Protein AF-A0A353M2U9-F1 (afdb_monomer_lite)

Foldseek 3Di:
DVVVVVVVVVVLVVPVVSVVVVVVVVVVVVVVVVCCVVQPPVNVCCVVVVPDCPCVQPDPPDDDLCVQVVDPFHADDRDDDDCVVPVVQWDWADPDPQDIDIHGHDDDDDPGDDDHPDDDDDDDDDDDPDFDKDWDWDQDPVGDIDTPDIDTDD

Sequence (154 aa):
MKATLNNALSQMRKYPSAVVGSVIILFLIFMAIYAMIAIPYGEAIRLWRGADNVWVQTPRNARPAWLNYFRKQKQPVTMTLTTADDPNLKSVVDLGGGVATSDFVFEFDYQYDGFPSELGVFLKATFASARPNVAMKWITPDGREIQLGELSVR

Secondary structure (DSSP, 8-state):
-HHHHHHHHHHHTT-HHHHHHHHHHHHHHHHHHHHHHHS-HHHHHHHHTT-SSTTTTS-TTPPPGGGGGT-SSPPPPP----TTT-GGGEEEEEEETTEEEEEE--------SS--S----------SSSPPEEEEEEE-TTS-EEEEEEEE--

Radius of gyration: 26.14 Å; chains: 1; bounding box: 48×29×83 Å

pLDDT: mean 87.14, std 8.89, range [55.12, 98.19]

Structure (mmCIF, N/CA/C/O backbone):
data_AF-A0A353M2U9-F1
#
_entry.id   AF-A0A353M2U9-F1
#
loop_
_atom_site.group_PDB
_atom_site.id
_atom_site.type_symbol
_atom_site.label_atom_id
_atom_site.label_alt_id
_atom_site.label_comp_id
_atom_site.label_asym_id
_atom_site.label_entity_id
_atom_site.label_seq_id
_atom_site.pdbx_PDB_ins_code
_atom_site.Cartn_x
_atom_site.Cartn_y
_atom_site.Cartn_z
_atom_site.occupancy
_atom_site.B_iso_or_equiv
_atom_site.auth_seq_id
_atom_site.auth_comp_id
_atom_site.auth_asym_id
_atom_site.auth_atom_id
_atom_site.pdbx_PDB_model_num
ATOM 1 N N . MET A 1 1 ? -8.710 9.352 53.587 1.00 55.69 1 MET A N 1
ATOM 2 C CA . MET A 1 1 ? -8.457 9.488 52.132 1.00 55.69 1 MET A CA 1
ATOM 3 C C . MET A 1 1 ? -8.947 8.290 51.304 1.00 55.69 1 MET A C 1
ATOM 5 O O . MET A 1 1 ? -9.654 8.509 50.334 1.00 55.69 1 MET A O 1
ATOM 9 N N . LYS A 1 2 ? -8.660 7.027 51.673 1.00 55.16 2 LYS A N 1
ATOM 10 C CA . LYS A 1 2 ? -9.195 5.844 50.949 1.00 55.16 2 LYS A CA 1
ATOM 11 C C . LYS A 1 2 ? -10.730 5.722 50.989 1.00 55.16 2 LYS A C 1
ATOM 13 O O . LYS A 1 2 ? -11.347 5.431 49.972 1.00 55.16 2 LYS A O 1
ATOM 18 N N . ALA A 1 3 ? -11.349 5.992 52.142 1.00 62.75 3 ALA A N 1
ATOM 19 C CA . ALA A 1 3 ? -12.805 5.898 52.309 1.00 62.75 3 ALA A CA 1
ATOM 20 C C . ALA A 1 3 ? -13.583 6.910 51.444 1.00 62.75 3 ALA A C 1
ATOM 22 O O . ALA A 1 3 ? -14.638 6.589 50.906 1.00 62.75 3 ALA A O 1
ATOM 23 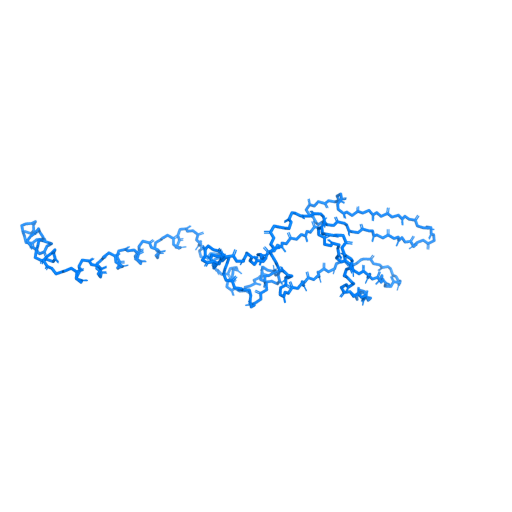N N . THR A 1 4 ? -13.039 8.114 51.250 1.00 70.62 4 THR A N 1
ATOM 24 C CA . THR A 1 4 ? -13.642 9.150 50.401 1.00 70.62 4 THR A CA 1
ATOM 25 C C . THR A 1 4 ? -13.543 8.811 48.914 1.00 70.62 4 THR A C 1
ATOM 27 O O . THR A 1 4 ? -14.508 9.029 48.186 1.00 70.62 4 THR A O 1
ATOM 30 N N . LEU A 1 5 ? -12.435 8.205 48.470 1.00 68.94 5 LEU A N 1
ATOM 31 C CA . LEU A 1 5 ? -12.257 7.773 47.078 1.00 68.94 5 LEU A CA 1
ATOM 32 C C . LEU A 1 5 ? -13.210 6.624 46.703 1.00 68.94 5 LEU A C 1
ATOM 34 O O . LEU A 1 5 ? -13.860 6.671 45.662 1.00 68.94 5 LEU A O 1
ATOM 38 N N . ASN A 1 6 ? -13.354 5.629 47.586 1.00 72.06 6 ASN A N 1
ATOM 39 C CA . ASN A 1 6 ? -14.271 4.503 47.374 1.00 72.06 6 ASN A CA 1
ATOM 40 C C . ASN A 1 6 ? -15.740 4.950 47.338 1.00 72.06 6 ASN A C 1
ATOM 42 O O . ASN A 1 6 ? -16.518 4.460 46.518 1.00 72.06 6 ASN A O 1
ATOM 46 N N . ASN A 1 7 ? -16.117 5.915 48.181 1.00 73.12 7 ASN A N 1
ATOM 47 C CA . ASN A 1 7 ? -17.467 6.475 48.179 1.00 73.12 7 ASN A CA 1
ATOM 48 C C . ASN A 1 7 ? -17.746 7.305 46.918 1.00 73.12 7 ASN A C 1
ATOM 50 O O . ASN A 1 7 ? -18.829 7.181 46.350 1.00 73.12 7 ASN A O 1
ATOM 54 N N . ALA A 1 8 ? -16.777 8.087 46.432 1.00 71.38 8 ALA A N 1
ATOM 55 C CA . ALA A 1 8 ? -16.907 8.822 45.173 1.00 71.38 8 ALA A CA 1
ATOM 56 C C . ALA A 1 8 ? -17.093 7.872 43.974 1.00 71.38 8 ALA A C 1
ATOM 58 O O . ALA A 1 8 ? -18.014 8.055 43.178 1.00 71.38 8 ALA A O 1
ATOM 59 N N . LEU A 1 9 ? -16.297 6.800 43.898 1.00 73.31 9 LEU A N 1
ATOM 60 C CA . LEU A 1 9 ? -16.391 5.796 42.831 1.00 73.31 9 LEU A CA 1
ATOM 61 C C . LEU A 1 9 ? -17.733 5.035 42.857 1.00 73.31 9 LEU A C 1
ATOM 63 O O . LEU A 1 9 ? -18.321 4.750 41.814 1.00 73.31 9 LEU A O 1
ATOM 67 N N . SER A 1 10 ? -18.244 4.746 44.058 1.00 75.12 10 SER A N 1
ATOM 68 C CA . SER A 1 10 ? -19.563 4.135 44.272 1.00 75.12 10 SER A CA 1
ATOM 69 C C . SER A 1 10 ? -20.715 5.047 43.826 1.00 75.12 10 SER A C 1
ATOM 71 O O . SER A 1 10 ? -21.655 4.586 43.180 1.00 75.12 10 SER A O 1
ATOM 73 N N . GLN A 1 11 ? -20.634 6.354 44.100 1.00 76.62 11 GLN A N 1
ATOM 74 C CA . GLN A 1 11 ? -21.645 7.321 43.651 1.00 76.62 11 GLN A CA 1
ATOM 75 C C . GLN A 1 11 ? -21.592 7.543 42.132 1.00 76.62 11 GLN A C 1
ATOM 77 O O . GLN A 1 11 ? -22.643 7.633 41.502 1.00 76.62 11 GLN A O 1
ATOM 82 N N . MET A 1 12 ? -20.401 7.546 41.517 1.00 71.00 12 MET A N 1
ATOM 83 C CA . MET A 1 12 ? -20.256 7.657 40.056 1.00 71.00 12 MET A CA 1
ATOM 84 C C . MET A 1 12 ? -20.876 6.469 39.310 1.00 71.00 12 MET A C 1
ATOM 86 O O . MET A 1 12 ? -21.466 6.664 38.252 1.00 71.00 12 MET A O 1
ATOM 90 N N . ARG A 1 13 ? -20.833 5.255 39.880 1.00 76.12 13 ARG A N 1
ATOM 91 C CA . ARG A 1 13 ? -21.499 4.068 39.307 1.00 76.12 13 ARG A CA 1
ATOM 92 C C . ARG A 1 13 ? -23.021 4.192 39.196 1.00 76.12 13 ARG A C 1
ATOM 94 O O . ARG A 1 13 ? -23.612 3.483 38.389 1.00 76.12 13 ARG A O 1
ATOM 101 N N . LYS A 1 14 ? -23.652 5.081 39.970 1.00 83.00 14 LYS A N 1
ATOM 102 C CA . LYS A 1 14 ? -25.100 5.341 39.886 1.00 83.00 14 LYS A CA 1
ATOM 103 C C . LYS A 1 14 ? -25.480 6.176 38.660 1.00 83.00 14 LYS A C 1
ATOM 105 O O . LYS A 1 14 ? -26.648 6.192 38.286 1.00 83.00 14 LYS A O 1
ATOM 110 N N . TYR A 1 15 ? -24.506 6.835 38.028 1.00 86.88 15 TYR A N 1
ATOM 111 C CA . TYR A 1 15 ? -24.698 7.645 36.830 1.00 86.88 15 TYR A CA 1
ATOM 112 C C . TYR A 1 15 ? -24.047 6.950 35.626 1.00 86.88 15 TYR A C 1
ATOM 114 O O . TYR A 1 15 ? -22.839 7.084 35.414 1.00 86.88 15 TYR A O 1
ATOM 122 N N . PRO A 1 16 ? -24.816 6.210 34.806 1.00 84.38 16 PRO A N 1
ATOM 123 C CA . PRO A 1 16 ? -24.260 5.423 33.703 1.00 84.38 16 PRO A CA 1
ATOM 124 C C . PRO A 1 16 ? -23.495 6.282 32.683 1.00 84.38 16 PRO A C 1
ATOM 126 O O . PRO A 1 16 ? -22.474 5.846 32.158 1.00 84.38 16 PRO A O 1
ATOM 129 N N . SER A 1 17 ? -23.910 7.533 32.466 1.00 88.94 17 SER A N 1
ATOM 130 C CA . SER A 1 17 ? -23.192 8.494 31.619 1.00 88.94 17 SER A CA 1
ATOM 131 C C . SER A 1 17 ? -21.797 8.846 32.152 1.00 88.94 17 SER A C 1
ATOM 133 O O . SER A 1 17 ? -20.849 8.923 31.373 1.00 88.94 17 SER A O 1
ATOM 135 N N . ALA A 1 18 ? -21.639 9.002 33.472 1.00 88.62 18 ALA A N 1
ATOM 136 C CA . ALA A 1 18 ? -20.351 9.292 34.103 1.00 88.62 18 ALA A CA 1
ATOM 137 C C . ALA A 1 18 ? -19.382 8.106 33.989 1.00 88.62 18 ALA A C 1
ATOM 139 O O . ALA A 1 18 ? -18.181 8.300 33.790 1.00 88.62 18 ALA A O 1
ATOM 140 N N . VAL A 1 19 ? -19.905 6.879 34.066 1.00 89.38 19 VAL A N 1
ATOM 141 C CA . VAL A 1 19 ? -19.122 5.652 33.861 1.00 89.38 19 VAL A CA 1
ATOM 142 C C . VAL A 1 19 ? -18.650 5.550 32.413 1.00 89.38 19 VAL A C 1
ATOM 144 O O . VAL A 1 19 ? -17.454 5.386 32.181 1.00 89.38 19 VAL A O 1
ATOM 147 N N . VAL A 1 20 ? -19.555 5.705 31.441 1.00 93.38 20 VAL A N 1
ATOM 148 C CA . VAL A 1 20 ? -19.202 5.657 30.011 1.00 93.38 20 VAL A CA 1
ATOM 149 C C . VAL A 1 20 ? -18.188 6.746 29.660 1.00 93.38 20 VAL A C 1
ATOM 151 O O . VAL A 1 20 ? -17.174 6.453 29.029 1.00 93.38 20 VAL A O 1
ATOM 154 N N . GLY A 1 21 ? -18.403 7.979 30.130 1.00 93.75 21 GLY A N 1
ATOM 155 C CA . GLY A 1 21 ? -17.457 9.078 29.932 1.00 93.75 21 GLY A CA 1
ATOM 156 C C . GLY A 1 21 ? -16.073 8.761 30.502 1.00 93.75 21 GLY A C 1
ATOM 157 O O . GLY A 1 21 ? -15.065 8.959 29.828 1.00 93.75 21 GLY A O 1
ATOM 158 N N . SER A 1 22 ? -16.020 8.188 31.707 1.00 91.44 22 SER A N 1
ATOM 159 C CA . SER A 1 22 ? -14.760 7.795 32.354 1.00 91.44 22 SER A CA 1
ATOM 160 C C . SER A 1 22 ? -14.031 6.691 31.580 1.00 91.44 22 SER A C 1
ATOM 162 O O . SER A 1 22 ? -12.812 6.750 31.441 1.00 91.44 22 SER A O 1
ATOM 164 N N . VAL A 1 23 ? -14.757 5.711 31.030 1.00 95.06 23 VAL A N 1
ATOM 165 C CA . VAL A 1 23 ? -14.182 4.657 30.172 1.00 95.06 23 VAL A CA 1
ATOM 166 C C . VAL A 1 23 ? -13.597 5.249 28.890 1.00 95.06 23 VAL A C 1
ATOM 168 O O . VAL A 1 23 ? -12.476 4.903 28.526 1.00 95.06 23 VAL A O 1
ATOM 171 N N . ILE A 1 24 ? -14.309 6.173 28.237 1.00 96.88 24 ILE A N 1
ATOM 172 C CA . ILE A 1 24 ? -13.811 6.859 27.035 1.00 96.88 24 ILE A CA 1
ATOM 173 C C . ILE A 1 24 ? -12.539 7.650 27.360 1.00 96.88 24 ILE A C 1
ATOM 175 O O . ILE A 1 24 ? -11.558 7.551 26.629 1.00 96.88 24 ILE A O 1
ATOM 179 N N . ILE A 1 25 ? -12.516 8.390 28.472 1.00 96.56 25 ILE A N 1
ATOM 180 C CA . ILE A 1 25 ? -11.331 9.149 28.896 1.00 96.56 25 ILE A CA 1
ATOM 181 C C . ILE A 1 25 ? -10.145 8.212 29.143 1.00 96.56 25 ILE A C 1
ATOM 183 O O . ILE A 1 25 ? -9.058 8.460 28.628 1.00 96.56 25 ILE A O 1
ATOM 187 N N . LEU A 1 26 ? -10.345 7.119 29.886 1.00 97.19 26 LEU A N 1
ATOM 188 C CA . LEU A 1 26 ? -9.289 6.134 30.136 1.00 97.19 26 LEU A CA 1
ATOM 189 C C . LEU A 1 26 ? -8.776 5.505 28.836 1.00 97.19 26 LEU A C 1
ATOM 191 O O . LEU A 1 26 ? -7.569 5.339 28.675 1.00 97.19 26 LEU A O 1
ATOM 195 N N . PHE A 1 27 ? -9.672 5.210 27.894 1.00 98.06 27 PHE A N 1
ATOM 196 C CA . PHE A 1 27 ? -9.303 4.714 26.572 1.00 98.06 27 PHE A CA 1
ATOM 197 C C . PHE A 1 27 ? -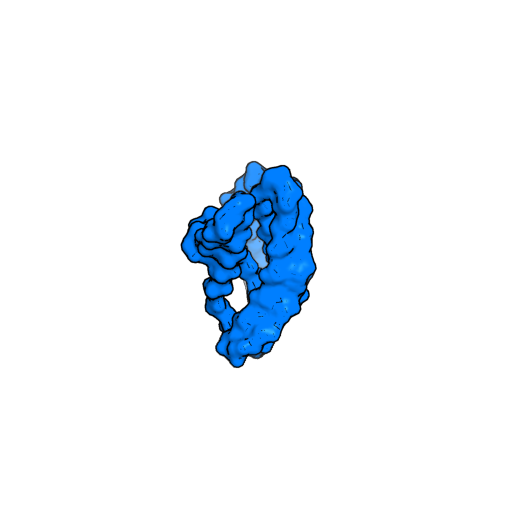8.461 5.730 25.789 1.00 98.06 27 PHE A C 1
ATOM 199 O O . PHE A 1 27 ? -7.442 5.360 25.211 1.00 98.06 27 PHE A O 1
ATOM 206 N N . LEU A 1 28 ? -8.833 7.013 25.807 1.00 98.12 28 LEU A N 1
ATOM 207 C CA . LEU A 1 28 ? -8.063 8.073 25.149 1.00 98.12 28 LEU A CA 1
ATOM 208 C C . LEU A 1 28 ? -6.682 8.263 25.789 1.00 98.12 28 LEU A C 1
ATOM 210 O O . LEU A 1 28 ? -5.699 8.416 25.067 1.00 98.12 28 LEU A O 1
ATOM 214 N N . ILE A 1 29 ? -6.586 8.198 27.122 1.00 98.06 29 ILE A N 1
ATOM 215 C CA . ILE A 1 29 ? -5.299 8.246 27.834 1.00 98.06 29 ILE A CA 1
ATOM 216 C C . ILE A 1 29 ? -4.427 7.058 27.420 1.00 98.06 29 ILE A C 1
ATOM 218 O O . ILE A 1 29 ? -3.257 7.240 27.084 1.00 98.06 29 ILE A O 1
ATOM 222 N N . PHE A 1 30 ? -4.994 5.851 27.405 1.00 98.19 30 PHE A N 1
ATOM 223 C CA . PHE A 1 30 ? -4.282 4.655 26.966 1.00 98.19 30 PHE A CA 1
ATOM 224 C C . PHE A 1 30 ? -3.793 4.792 25.520 1.00 98.19 30 PHE A C 1
ATOM 226 O O . PHE A 1 30 ? -2.628 4.521 25.246 1.00 98.19 30 PHE A O 1
ATOM 233 N N . MET A 1 31 ? -4.646 5.274 24.613 1.00 97.69 31 MET A N 1
ATOM 234 C CA . MET A 1 31 ? -4.288 5.497 23.212 1.00 97.69 31 MET A CA 1
ATOM 235 C C . MET A 1 31 ? -3.154 6.519 23.067 1.00 97.69 31 MET A C 1
ATOM 237 O O . MET A 1 31 ? -2.247 6.310 22.268 1.00 97.69 31 MET A O 1
ATOM 241 N N . ALA A 1 32 ? -3.163 7.596 23.858 1.00 96.12 32 ALA A N 1
ATOM 242 C CA . ALA A 1 32 ? -2.102 8.602 23.844 1.00 96.12 32 ALA A CA 1
ATOM 243 C C . ALA A 1 32 ? -0.753 8.031 24.314 1.00 96.12 32 ALA A C 1
ATOM 245 O O . ALA A 1 32 ? 0.276 8.272 23.681 1.00 96.12 32 ALA A O 1
ATOM 246 N N . ILE A 1 33 ? -0.756 7.234 25.390 1.00 96.50 33 ILE A N 1
ATOM 247 C CA . ILE A 1 33 ? 0.450 6.544 25.874 1.00 96.50 33 ILE A CA 1
ATOM 248 C C . ILE A 1 33 ? 0.936 5.536 24.827 1.00 96.50 33 ILE A C 1
ATOM 250 O O . ILE A 1 33 ? 2.119 5.516 24.492 1.00 96.50 33 ILE A O 1
ATOM 254 N N . TYR A 1 34 ? 0.024 4.732 24.278 1.00 96.88 34 TYR A N 1
ATOM 255 C CA . TYR A 1 34 ? 0.335 3.757 23.238 1.00 96.88 34 TYR A CA 1
ATOM 256 C C . TYR A 1 34 ? 0.949 4.422 22.004 1.00 96.88 34 TYR A C 1
ATOM 258 O O . TYR A 1 34 ? 1.965 3.944 21.512 1.00 96.88 34 TYR A O 1
ATOM 266 N N . ALA A 1 35 ? 0.398 5.548 21.546 1.00 94.31 35 ALA A N 1
ATOM 267 C CA . ALA A 1 35 ? 0.920 6.284 20.399 1.00 94.31 35 ALA A CA 1
ATOM 268 C C . ALA A 1 35 ? 2.374 6.740 20.607 1.00 94.31 35 ALA A C 1
ATOM 270 O O . ALA A 1 35 ? 3.185 6.594 19.698 1.00 94.31 35 ALA A O 1
ATOM 271 N N . MET A 1 36 ? 2.727 7.220 21.806 1.00 93.06 36 MET A N 1
ATOM 272 C CA . MET A 1 36 ? 4.105 7.624 22.137 1.00 93.06 36 MET A CA 1
ATOM 273 C C . MET A 1 36 ? 5.088 6.445 22.151 1.00 93.06 36 MET A C 1
ATOM 275 O O . MET A 1 36 ? 6.260 6.621 21.824 1.00 93.06 36 MET A O 1
ATOM 279 N N . ILE A 1 37 ? 4.625 5.250 22.533 1.00 94.75 37 ILE A N 1
ATOM 280 C CA . ILE A 1 37 ? 5.443 4.027 22.536 1.00 94.75 37 ILE A CA 1
ATOM 281 C C . ILE A 1 37 ? 5.575 3.464 21.116 1.00 94.75 37 ILE A C 1
ATOM 283 O O . ILE A 1 37 ? 6.664 3.075 20.702 1.00 94.75 37 ILE A O 1
ATOM 287 N N . ALA A 1 38 ? 4.469 3.415 20.374 1.00 95.06 38 ALA A N 1
ATOM 288 C CA . ALA A 1 38 ? 4.403 2.826 19.042 1.00 95.06 38 ALA A CA 1
ATOM 289 C C . ALA A 1 38 ? 5.073 3.699 17.971 1.00 95.06 38 ALA A C 1
ATOM 291 O O . ALA A 1 38 ? 5.642 3.160 17.024 1.00 95.06 38 ALA A O 1
ATOM 292 N N . ILE A 1 39 ? 5.023 5.029 18.111 1.00 93.31 39 ILE A N 1
ATOM 293 C CA . ILE A 1 39 ? 5.604 5.987 17.162 1.00 93.31 39 ILE A CA 1
ATOM 294 C C . ILE A 1 39 ? 6.545 6.938 17.922 1.00 93.31 39 ILE A C 1
ATOM 296 O O . ILE A 1 39 ? 6.132 8.021 18.349 1.00 93.31 39 ILE A O 1
ATOM 300 N N . PRO A 1 40 ? 7.826 6.562 18.097 1.00 92.62 40 PRO A N 1
ATOM 301 C CA . PRO A 1 40 ? 8.822 7.422 18.727 1.00 92.62 40 PRO A CA 1
ATOM 302 C C . PRO A 1 40 ? 9.000 8.749 17.978 1.00 92.62 40 PRO A C 1
ATOM 304 O O . PRO A 1 40 ? 8.798 8.832 16.769 1.00 92.62 40 PRO A O 1
ATOM 307 N N . TYR A 1 41 ? 9.472 9.785 18.675 1.00 88.19 41 TYR A N 1
ATOM 308 C CA . TYR A 1 41 ? 9.572 11.150 18.138 1.00 88.19 41 TYR A CA 1
ATOM 309 C C . TYR A 1 41 ? 10.317 11.261 16.791 1.00 88.19 41 TYR A C 1
ATOM 311 O O . TYR A 1 41 ? 9.883 11.990 15.902 1.00 88.19 41 TYR A O 1
ATOM 319 N N . GLY A 1 42 ? 11.414 10.516 16.608 1.00 88.38 42 GLY A N 1
ATOM 320 C CA . GLY A 1 42 ? 12.155 10.504 15.340 1.00 88.38 42 GLY A CA 1
ATOM 321 C C . GLY A 1 42 ? 11.335 9.945 14.173 1.00 88.38 42 GLY A C 1
ATOM 322 O O . GLY A 1 42 ? 11.332 10.521 13.086 1.00 88.38 42 GLY A O 1
ATOM 323 N N . GLU A 1 43 ? 10.578 8.878 14.425 1.00 87.75 43 GLU A N 1
ATOM 324 C CA . GLU A 1 43 ? 9.677 8.271 13.445 1.00 87.75 43 GLU A CA 1
ATOM 325 C C . GLU A 1 43 ? 8.485 9.186 13.149 1.00 87.75 43 GLU A C 1
ATOM 327 O O . GLU A 1 43 ? 8.121 9.379 11.991 1.00 87.75 43 GLU A O 1
ATOM 332 N N . ALA A 1 44 ? 7.942 9.847 14.175 1.00 87.12 44 ALA A N 1
ATOM 333 C CA . ALA A 1 44 ? 6.894 10.848 14.005 1.00 87.12 44 ALA A CA 1
ATOM 334 C C . ALA A 1 44 ? 7.349 11.995 13.086 1.00 87.12 44 ALA A C 1
ATOM 336 O O . ALA A 1 44 ? 6.615 12.376 12.175 1.00 87.12 44 ALA A O 1
ATOM 337 N N . ILE A 1 45 ? 8.575 12.508 13.261 1.00 87.00 45 ILE A N 1
ATOM 338 C CA . ILE A 1 45 ? 9.146 13.525 12.364 1.00 87.00 45 ILE A CA 1
ATOM 339 C C . ILE A 1 45 ? 9.309 12.980 10.943 1.00 87.00 45 ILE A C 1
ATOM 341 O O . ILE A 1 45 ? 8.984 13.692 9.991 1.00 87.00 45 ILE A O 1
ATOM 345 N N . ARG A 1 46 ? 9.809 11.749 10.782 1.00 86.25 46 ARG A N 1
ATOM 346 C CA . ARG A 1 46 ? 10.007 11.116 9.468 1.00 86.25 46 ARG A CA 1
ATOM 347 C C . ARG A 1 46 ? 8.687 11.001 8.703 1.00 86.25 46 ARG A C 1
ATOM 349 O O . ARG A 1 46 ? 8.602 11.453 7.561 1.00 86.25 46 ARG A O 1
ATOM 356 N N . LEU A 1 47 ? 7.656 10.473 9.365 1.00 86.25 47 LEU A N 1
ATOM 357 C CA . LEU A 1 47 ? 6.304 10.323 8.823 1.00 86.25 47 LEU A CA 1
ATOM 358 C C . LEU A 1 47 ? 5.654 11.684 8.528 1.00 86.25 47 LEU A C 1
ATOM 360 O O . LEU A 1 47 ? 5.082 11.863 7.452 1.00 86.25 47 LEU A O 1
ATOM 364 N N . TRP A 1 48 ? 5.782 12.657 9.439 1.00 83.25 48 TRP A N 1
ATOM 365 C CA . TRP A 1 48 ? 5.190 13.995 9.299 1.00 83.25 48 TRP A CA 1
ATOM 366 C C . TRP A 1 48 ? 5.824 14.819 8.180 1.00 83.25 48 TRP A C 1
ATOM 368 O O . TRP A 1 48 ? 5.125 15.464 7.403 1.00 83.25 48 TRP A O 1
ATOM 378 N N . ARG A 1 49 ? 7.157 14.792 8.071 1.00 81.19 49 ARG A N 1
ATOM 379 C CA . ARG A 1 49 ? 7.881 15.460 6.979 1.00 81.19 49 ARG A CA 1
ATOM 380 C C . ARG A 1 49 ? 7.645 14.784 5.630 1.00 81.19 49 ARG A C 1
ATOM 382 O O . ARG A 1 49 ? 8.060 15.334 4.616 1.00 81.19 49 ARG A O 1
ATOM 389 N N . GLY A 1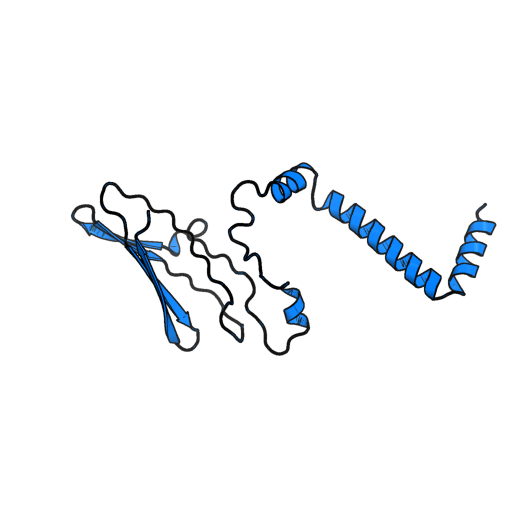 50 ? 7.014 13.605 5.624 1.00 70.69 50 GLY A N 1
ATOM 390 C CA . GLY A 1 50 ? 6.839 12.790 4.428 1.00 70.69 50 GLY A CA 1
ATOM 391 C C . GLY A 1 50 ? 8.173 12.475 3.758 1.00 70.69 50 GLY A C 1
ATOM 392 O O . GLY A 1 50 ? 8.226 12.415 2.533 1.00 70.69 50 GLY A O 1
ATOM 393 N N . ALA A 1 51 ? 9.246 12.362 4.553 1.00 55.12 51 ALA A N 1
ATOM 394 C CA . ALA A 1 51 ? 10.600 12.223 4.039 1.00 55.12 51 ALA A CA 1
ATOM 395 C C . ALA A 1 51 ? 10.696 10.959 3.172 1.00 55.12 51 ALA A C 1
ATOM 397 O O . ALA A 1 51 ? 10.351 9.874 3.633 1.00 55.12 51 ALA A O 1
ATOM 398 N N . ASP A 1 52 ? 11.138 11.142 1.927 1.00 55.59 52 ASP A N 1
ATOM 399 C CA . ASP A 1 52 ? 11.452 10.118 0.927 1.00 55.59 52 ASP A CA 1
ATOM 400 C C . ASP A 1 52 ? 10.337 9.109 0.624 1.00 55.59 52 ASP A C 1
ATOM 402 O O . ASP A 1 52 ? 10.379 7.948 1.023 1.00 55.59 52 ASP A O 1
ATOM 406 N N . ASN A 1 53 ? 9.363 9.529 -0.187 1.00 62.19 53 ASN A N 1
ATOM 407 C CA . ASN A 1 53 ? 8.447 8.630 -0.905 1.00 62.19 53 ASN A CA 1
ATOM 408 C C . ASN A 1 53 ? 7.482 7.790 -0.044 1.00 62.19 53 ASN A C 1
ATOM 410 O O . ASN A 1 53 ? 6.701 7.026 -0.609 1.00 62.19 53 ASN A O 1
ATOM 414 N N . VAL A 1 54 ? 7.460 7.967 1.283 1.00 67.12 54 VAL A N 1
ATOM 415 C CA . VAL A 1 54 ? 6.633 7.167 2.214 1.00 67.12 54 VAL A CA 1
ATOM 416 C C . VAL A 1 54 ? 5.151 7.180 1.836 1.00 67.12 54 VAL A C 1
ATOM 418 O O . VAL A 1 54 ? 4.491 6.147 1.846 1.00 67.12 54 VAL A O 1
ATOM 421 N N . TRP A 1 55 ? 4.628 8.347 1.463 1.00 73.25 55 TRP A N 1
ATOM 422 C CA . TRP A 1 55 ? 3.210 8.511 1.136 1.00 73.25 55 TRP A CA 1
ATOM 423 C C . TRP A 1 55 ? 2.915 8.441 -0.361 1.00 73.25 55 TRP A C 1
ATOM 425 O O . TRP A 1 55 ? 1.753 8.411 -0.747 1.00 73.25 55 TRP A O 1
ATOM 435 N N . VAL A 1 56 ? 3.944 8.411 -1.212 1.00 76.38 56 VAL A N 1
ATOM 436 C CA . VAL A 1 56 ? 3.782 8.479 -2.675 1.00 76.38 56 VAL A CA 1
ATOM 437 C C . VAL A 1 56 ? 3.089 7.227 -3.216 1.00 76.38 56 VAL A C 1
ATOM 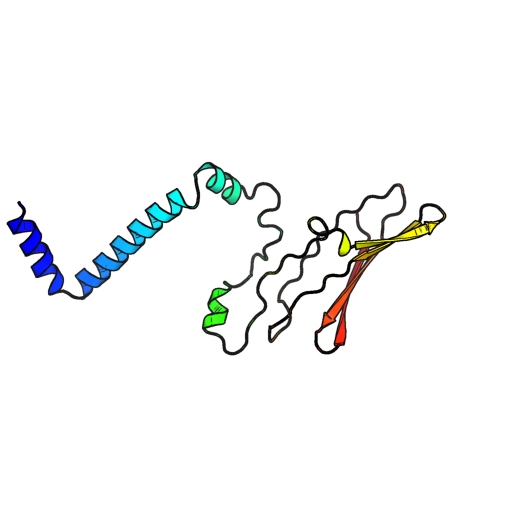439 O O . VAL A 1 56 ? 2.313 7.309 -4.160 1.00 76.38 56 VAL A O 1
ATOM 442 N N . GLN A 1 57 ? 3.314 6.082 -2.573 1.00 76.81 57 GLN A N 1
ATOM 443 C CA . GLN A 1 57 ? 2.700 4.803 -2.937 1.00 76.81 57 GLN A CA 1
ATOM 444 C C . GLN A 1 57 ? 1.321 4.590 -2.289 1.00 76.81 57 GLN A C 1
ATOM 446 O O . GLN A 1 57 ? 0.676 3.575 -2.535 1.00 76.81 57 GLN A O 1
ATOM 451 N N . THR A 1 58 ? 0.856 5.525 -1.451 1.00 80.19 58 THR A N 1
ATOM 452 C CA . THR A 1 58 ? -0.450 5.435 -0.787 1.00 80.19 58 THR A CA 1
ATOM 453 C C . THR A 1 58 ? -1.431 6.416 -1.435 1.00 80.19 58 THR A C 1
ATOM 455 O O . THR A 1 58 ? -1.239 7.628 -1.314 1.00 80.19 58 THR A O 1
ATOM 458 N N . PRO A 1 59 ? -2.508 5.936 -2.084 1.00 79.31 59 PRO A N 1
ATOM 459 C CA . PRO A 1 59 ? -3.489 6.811 -2.717 1.00 79.31 59 PRO A CA 1
ATOM 460 C C . PRO A 1 59 ? -4.106 7.786 -1.708 1.00 79.31 59 PRO A C 1
ATOM 462 O O . PRO A 1 59 ? -4.631 7.377 -0.669 1.00 79.31 59 PRO A O 1
ATOM 465 N N . ARG A 1 60 ? -4.087 9.089 -2.019 1.00 78.06 60 ARG A N 1
ATOM 466 C CA . ARG A 1 60 ? -4.528 10.148 -1.081 1.00 78.06 60 ARG A CA 1
ATOM 467 C C . ARG A 1 60 ? -6.010 10.041 -0.721 1.00 78.06 60 ARG A C 1
ATOM 469 O O . ARG A 1 60 ? -6.405 10.432 0.371 1.00 78.06 60 ARG A O 1
ATOM 476 N N . ASN A 1 61 ? -6.813 9.508 -1.641 1.00 82.69 61 ASN A N 1
ATOM 477 C CA . ASN A 1 61 ? -8.261 9.367 -1.496 1.00 82.69 61 ASN A CA 1
ATOM 478 C C . ASN A 1 61 ? -8.688 7.926 -1.159 1.00 82.69 61 ASN A C 1
ATOM 480 O O . ASN A 1 61 ? -9.876 7.602 -1.248 1.00 82.69 61 ASN A O 1
ATOM 484 N N . ALA A 1 62 ? -7.746 7.050 -0.777 1.00 85.00 62 ALA A N 1
ATOM 485 C CA . ALA A 1 62 ? -8.075 5.694 -0.356 1.00 85.00 62 ALA A CA 1
ATOM 486 C C . ALA A 1 62 ? -8.969 5.718 0.889 1.00 85.00 62 ALA A C 1
ATOM 488 O O . ALA A 1 62 ? -8.697 6.390 1.887 1.00 85.00 62 ALA A O 1
ATOM 489 N N . ARG A 1 63 ? -10.055 4.946 0.842 1.00 88.69 63 ARG A N 1
ATOM 490 C CA . ARG A 1 63 ? -10.931 4.769 2.001 1.00 88.69 63 ARG A CA 1
ATOM 491 C C . ARG A 1 63 ? -10.273 3.794 2.986 1.00 88.69 63 ARG A C 1
ATOM 493 O O . ARG A 1 63 ? -9.594 2.868 2.548 1.00 88.69 63 ARG A O 1
ATOM 500 N N . PRO A 1 64 ? -10.505 3.937 4.302 1.00 90.38 64 PRO A N 1
ATOM 501 C CA . PRO A 1 64 ? -9.924 3.023 5.278 1.00 90.38 64 PRO A CA 1
ATOM 502 C C . PRO A 1 64 ? -10.322 1.564 5.030 1.00 90.38 64 PRO A C 1
ATOM 504 O O . PRO A 1 64 ? -11.505 1.264 4.849 1.00 90.38 64 PRO A O 1
ATOM 507 N N . ALA A 1 65 ? -9.349 0.653 5.101 1.00 91.81 65 ALA A N 1
ATOM 508 C CA . ALA A 1 65 ? -9.554 -0.774 4.838 1.00 91.81 65 ALA A CA 1
ATOM 509 C C . ALA A 1 65 ? -10.627 -1.405 5.744 1.00 91.81 65 ALA A C 1
ATOM 511 O O . ALA A 1 65 ? -11.376 -2.277 5.307 1.00 91.81 65 ALA A O 1
ATOM 512 N N . TRP A 1 66 ? -10.774 -0.917 6.982 1.00 92.94 66 TRP A N 1
ATOM 513 C CA . TRP A 1 66 ? -11.771 -1.424 7.930 1.00 92.94 66 TRP A CA 1
ATOM 514 C C . TRP A 1 66 ? -13.220 -1.224 7.466 1.00 92.94 66 TRP A C 1
ATOM 516 O O . TRP A 1 66 ? -14.117 -1.917 7.943 1.00 92.94 66 TRP A O 1
ATOM 526 N N . LEU A 1 67 ? -13.482 -0.340 6.495 1.00 93.00 67 LEU A N 1
ATOM 527 C CA . LEU A 1 67 ? -14.818 -0.220 5.908 1.00 93.00 67 LEU A CA 1
ATOM 528 C C . LEU A 1 67 ? -15.265 -1.515 5.220 1.00 93.00 67 LEU A C 1
ATOM 530 O O . LEU A 1 67 ? -16.467 -1.771 5.154 1.00 93.00 67 LEU A O 1
ATOM 534 N N . ASN A 1 68 ? -14.333 -2.357 4.758 1.00 94.06 68 ASN A N 1
ATOM 535 C CA . ASN A 1 68 ? -14.665 -3.665 4.195 1.00 94.06 68 ASN A CA 1
ATOM 536 C C . ASN A 1 68 ? -15.294 -4.621 5.219 1.00 94.06 68 ASN A C 1
ATOM 538 O O . ASN A 1 68 ? -15.994 -5.542 4.799 1.00 94.06 68 ASN A O 1
ATOM 542 N N . TYR A 1 69 ? -15.136 -4.408 6.531 1.00 94.19 69 TYR A N 1
ATOM 543 C CA . TYR A 1 69 ? -15.825 -5.221 7.545 1.00 94.19 69 TYR A CA 1
ATOM 544 C C . TYR A 1 69 ? -17.344 -5.021 7.528 1.00 94.19 69 TYR A C 1
ATOM 546 O O . TYR A 1 69 ? -18.090 -5.941 7.844 1.00 94.19 69 TYR A O 1
ATOM 554 N N . PHE A 1 70 ? -17.807 -3.850 7.088 1.00 95.75 70 PHE A N 1
ATOM 555 C CA . PHE A 1 70 ? -19.227 -3.489 7.063 1.00 95.75 70 PHE A CA 1
ATOM 556 C C . PHE A 1 70 ? -19.855 -3.592 5.667 1.00 95.75 70 PHE A C 1
ATOM 558 O O . PHE A 1 70 ? -21.059 -3.391 5.510 1.00 95.75 70 PHE A O 1
ATOM 565 N N . ARG A 1 71 ? -19.058 -3.895 4.635 1.00 91.81 71 ARG A N 1
ATOM 566 C CA . ARG A 1 71 ? -19.535 -4.026 3.255 1.00 91.81 71 ARG A CA 1
ATOM 567 C C . ARG A 1 71 ? -19.798 -5.476 2.881 1.00 91.81 71 ARG A C 1
ATOM 569 O O . ARG A 1 71 ? -18.982 -6.358 3.159 1.00 91.81 71 ARG A O 1
ATOM 576 N N . LYS A 1 72 ? -20.910 -5.681 2.168 1.00 93.19 72 LYS A N 1
ATOM 577 C CA . LYS A 1 72 ? -21.196 -6.936 1.461 1.00 93.19 72 LYS A CA 1
ATOM 578 C C . LYS A 1 72 ? -20.207 -7.145 0.312 1.00 93.19 72 LYS A C 1
ATOM 580 O O . LYS A 1 72 ? -19.565 -8.180 0.274 1.00 93.19 72 LYS A O 1
ATOM 585 N N . GLN A 1 73 ? -20.046 -6.133 -0.546 1.00 93.00 73 GLN A N 1
ATOM 586 C CA . GLN A 1 73 ? -19.062 -6.129 -1.633 1.00 93.00 73 GLN A CA 1
ATOM 587 C C . GLN A 1 73 ? -17.703 -5.637 -1.127 1.00 93.00 73 GLN A C 1
ATOM 589 O O . GLN A 1 73 ? -17.588 -4.496 -0.655 1.00 93.00 73 GLN A O 1
ATOM 594 N N . LYS A 1 74 ? -16.679 -6.483 -1.214 1.00 93.44 74 LYS A N 1
ATOM 595 C CA . LYS A 1 74 ? -15.317 -6.171 -0.782 1.00 93.44 74 LYS A CA 1
ATOM 596 C C . LYS A 1 74 ? -14.639 -5.291 -1.822 1.00 93.44 74 LYS A C 1
ATOM 598 O O . LYS A 1 74 ? -14.575 -5.619 -3.001 1.00 93.44 74 LYS A O 1
ATOM 603 N N . GLN A 1 75 ? -14.153 -4.141 -1.370 1.00 92.56 75 GLN A N 1
ATOM 604 C CA . GLN A 1 75 ? -13.389 -3.218 -2.203 1.00 92.56 75 GLN A CA 1
ATOM 605 C C . GLN A 1 75 ? -11.903 -3.551 -2.145 1.00 92.56 75 GLN A C 1
ATOM 607 O O . GLN A 1 75 ? -11.433 -3.914 -1.061 1.00 92.56 75 GLN A O 1
ATOM 612 N N . PRO A 1 76 ? -11.161 -3.359 -3.246 1.00 91.75 76 PRO A N 1
ATOM 613 C CA . PRO A 1 76 ? -9.720 -3.542 -3.243 1.00 91.75 76 PRO A CA 1
ATOM 614 C C . PRO A 1 76 ? -9.058 -2.632 -2.212 1.00 91.75 76 PRO A C 1
ATOM 616 O O . PRO A 1 76 ? -9.405 -1.456 -2.071 1.00 91.75 76 PRO A O 1
ATOM 619 N N . VAL A 1 77 ? -8.116 -3.205 -1.469 1.00 91.50 77 VAL A N 1
ATOM 620 C CA . VAL A 1 77 ? -7.229 -2.462 -0.570 1.00 91.50 77 VAL A CA 1
ATOM 621 C C . VAL A 1 77 ? -5.985 -2.019 -1.334 1.00 91.50 77 VAL A C 1
ATOM 623 O O . VAL A 1 77 ? -5.662 -2.585 -2.377 1.00 91.50 77 VAL A O 1
ATOM 626 N N . THR A 1 78 ? -5.282 -1.014 -0.818 1.00 90.19 78 THR A N 1
ATOM 627 C CA . THR A 1 78 ? -3.998 -0.592 -1.386 1.00 90.19 78 THR A CA 1
ATOM 628 C C . THR A 1 78 ? -3.004 -1.750 -1.336 1.00 90.19 78 THR A C 1
ATOM 630 O O . THR A 1 78 ? -2.745 -2.293 -0.262 1.00 90.19 78 THR A O 1
ATOM 633 N N . MET A 1 79 ? -2.445 -2.098 -2.493 1.00 89.12 79 MET A N 1
ATOM 634 C CA . MET A 1 79 ? -1.383 -3.090 -2.645 1.00 89.12 79 MET A CA 1
ATOM 635 C C . MET A 1 79 ? -0.192 -2.429 -3.326 1.00 89.12 79 MET A C 1
ATOM 637 O O . MET A 1 79 ? -0.365 -1.701 -4.303 1.00 89.12 79 MET A O 1
ATOM 641 N N . THR A 1 80 ? 1.004 -2.718 -2.827 1.00 89.75 80 THR A N 1
ATOM 642 C CA . THR A 1 80 ? 2.258 -2.255 -3.421 1.00 89.75 80 THR A CA 1
ATOM 643 C C . THR A 1 80 ? 3.036 -3.470 -3.892 1.00 89.75 80 THR A C 1
ATOM 645 O O . THR A 1 80 ? 3.331 -4.357 -3.095 1.00 89.75 80 THR A O 1
ATOM 648 N N . LEU A 1 81 ? 3.372 -3.496 -5.180 1.00 89.44 81 LEU A N 1
ATOM 649 C CA . LEU A 1 81 ? 4.171 -4.545 -5.807 1.00 89.44 81 LEU A CA 1
ATOM 650 C C . LEU A 1 81 ? 5.414 -3.898 -6.414 1.00 89.44 81 LEU A C 1
ATOM 652 O O . LEU A 1 81 ? 5.327 -2.830 -7.024 1.00 89.44 81 LEU A O 1
ATOM 656 N N . THR A 1 82 ? 6.578 -4.509 -6.212 1.00 90.00 82 THR A N 1
ATOM 657 C CA . THR A 1 82 ? 7.858 -3.933 -6.631 1.00 90.00 82 THR A CA 1
ATOM 658 C C . THR A 1 82 ? 8.844 -5.017 -7.034 1.00 90.00 82 THR A C 1
ATOM 660 O O . THR A 1 82 ? 8.979 -6.033 -6.362 1.00 90.00 82 THR A O 1
ATOM 663 N N . THR A 1 83 ? 9.582 -4.778 -8.116 1.00 90.94 83 THR A N 1
ATOM 664 C CA . THR A 1 83 ? 10.698 -5.643 -8.528 1.00 90.94 83 THR A CA 1
ATOM 665 C C . THR A 1 83 ? 11.997 -5.319 -7.791 1.00 90.94 83 THR A C 1
ATOM 667 O O . THR A 1 83 ? 13.029 -5.916 -8.080 1.00 90.94 83 THR A O 1
ATOM 670 N N . ALA A 1 84 ? 11.995 -4.314 -6.907 1.00 85.94 84 ALA A N 1
ATOM 671 C CA . ALA A 1 84 ? 13.160 -3.991 -6.083 1.00 85.94 84 ALA A CA 1
ATOM 672 C C . ALA A 1 84 ? 13.404 -5.057 -5.005 1.00 85.94 84 ALA A C 1
ATOM 674 O O . ALA A 1 84 ? 14.556 -5.333 -4.683 1.00 85.94 84 ALA A O 1
ATOM 675 N N . ASP A 1 85 ? 12.323 -5.657 -4.498 1.00 83.44 85 ASP A N 1
ATOM 676 C CA . ASP A 1 85 ? 12.373 -6.659 -3.433 1.00 83.44 85 ASP A CA 1
ATOM 677 C C . ASP A 1 85 ? 12.442 -8.089 -3.996 1.00 83.44 85 ASP A C 1
ATOM 679 O O . ASP A 1 85 ? 13.029 -8.967 -3.367 1.00 83.44 85 ASP A O 1
ATOM 683 N N . ASP A 1 86 ? 11.901 -8.316 -5.202 1.00 84.94 86 ASP A N 1
ATOM 684 C CA . ASP A 1 86 ? 11.964 -9.599 -5.909 1.00 84.94 86 ASP A CA 1
ATOM 685 C C . ASP A 1 86 ? 12.428 -9.424 -7.370 1.00 84.94 86 ASP A C 1
ATOM 687 O O . ASP A 1 86 ? 11.649 -9.005 -8.238 1.00 84.94 86 ASP A O 1
ATOM 691 N N . PRO A 1 87 ? 13.697 -9.760 -7.672 1.00 81.44 87 PRO A N 1
ATOM 692 C CA . PRO A 1 87 ? 14.233 -9.706 -9.028 1.00 81.44 87 PRO A CA 1
ATOM 693 C C . PRO A 1 87 ? 13.565 -10.675 -10.012 1.00 81.44 87 PRO A C 1
ATOM 695 O O . PRO A 1 87 ? 13.628 -10.423 -11.214 1.00 81.44 87 PRO A O 1
ATOM 698 N N . ASN A 1 88 ? 12.923 -11.754 -9.545 1.00 87.56 88 ASN A N 1
ATOM 699 C CA . ASN A 1 88 ? 12.313 -12.759 -10.429 1.00 87.56 88 ASN A CA 1
ATOM 700 C C . ASN A 1 88 ? 11.080 -12.224 -11.167 1.00 87.56 88 ASN A C 1
ATOM 702 O O . ASN A 1 88 ? 10.697 -12.760 -12.203 1.00 87.56 88 ASN A O 1
ATOM 706 N N . LEU A 1 89 ? 10.492 -11.135 -10.666 1.00 89.94 89 LEU A N 1
ATOM 707 C CA . LEU A 1 89 ? 9.379 -10.434 -11.308 1.00 89.94 89 LEU A CA 1
ATOM 708 C C . LEU A 1 89 ? 9.805 -9.687 -12.581 1.00 89.94 89 LEU A C 1
ATOM 710 O O . LEU A 1 89 ? 8.954 -9.141 -13.284 1.00 89.94 89 LEU A O 1
ATOM 714 N N . LYS A 1 90 ? 11.113 -9.630 -12.871 1.00 92.19 90 LYS A N 1
ATOM 715 C CA . LYS A 1 90 ? 11.686 -8.970 -14.041 1.00 92.19 90 LYS A CA 1
ATOM 716 C C . LYS A 1 90 ? 12.470 -9.964 -14.895 1.00 92.19 90 LYS A C 1
ATOM 718 O O . LYS A 1 90 ? 13.484 -10.504 -14.463 1.00 92.19 90 LYS A O 1
ATOM 723 N N . SER A 1 91 ? 12.080 -10.094 -16.157 1.00 91.44 91 SER A N 1
ATOM 724 C CA . SER A 1 91 ? 12.861 -10.785 -17.184 1.00 91.44 91 SER A CA 1
ATOM 725 C C . SER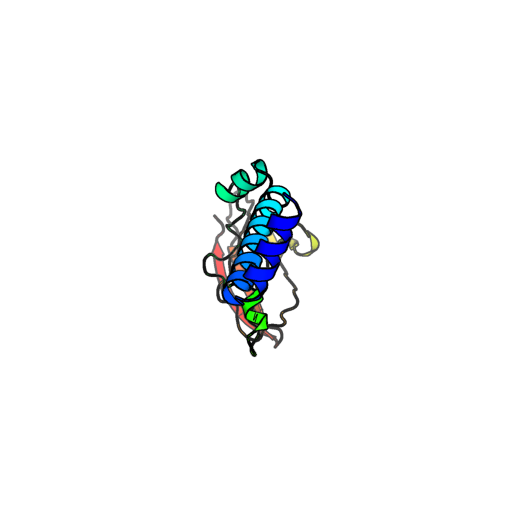 A 1 91 ? 13.491 -9.769 -18.130 1.00 91.44 91 SER A C 1
ATOM 727 O O . SER A 1 91 ? 12.853 -8.784 -18.494 1.00 91.44 91 SER A O 1
ATOM 729 N N . VAL A 1 92 ? 14.749 -9.981 -18.524 1.00 91.38 92 VAL A N 1
ATOM 730 C CA . VAL A 1 92 ? 15.450 -9.127 -19.493 1.00 91.38 92 VAL A CA 1
ATOM 731 C C . VAL A 1 92 ? 16.000 -9.992 -20.611 1.00 91.38 92 VAL A C 1
ATOM 733 O O . VAL A 1 92 ? 16.758 -10.927 -20.358 1.00 91.38 92 VAL A O 1
ATOM 736 N N . VAL A 1 93 ? 15.648 -9.645 -21.844 1.00 92.56 93 VAL A N 1
ATOM 737 C CA . VAL A 1 93 ? 16.129 -10.314 -23.052 1.00 92.56 93 VAL A CA 1
ATOM 738 C C . VAL A 1 93 ? 16.939 -9.314 -23.865 1.00 92.56 93 VAL A C 1
ATOM 740 O O . VAL A 1 93 ? 16.404 -8.305 -24.324 1.00 92.56 93 VAL A O 1
ATOM 743 N N . ASP A 1 94 ? 18.233 -9.589 -24.026 1.00 90.88 94 ASP A N 1
ATOM 744 C CA . ASP A 1 94 ? 19.103 -8.827 -24.922 1.00 90.88 94 ASP A CA 1
ATOM 745 C C . ASP A 1 94 ? 18.772 -9.187 -26.375 1.00 90.88 94 ASP A C 1
ATOM 747 O O . ASP A 1 94 ? 18.801 -10.357 -26.762 1.00 90.88 94 ASP A O 1
ATOM 751 N N . LEU A 1 95 ? 18.424 -8.177 -27.169 1.00 90.12 95 LEU A N 1
ATOM 752 C CA . LEU A 1 95 ? 18.114 -8.318 -28.591 1.00 90.12 95 LEU A CA 1
ATOM 753 C C . LEU A 1 95 ? 19.343 -8.043 -29.475 1.00 90.12 95 LEU A C 1
ATOM 755 O O . LEU A 1 95 ? 19.258 -8.147 -30.700 1.00 90.12 95 LEU A O 1
ATOM 759 N N . GLY A 1 96 ? 20.486 -7.707 -28.869 1.00 85.88 96 GLY A N 1
ATOM 760 C CA . GLY A 1 96 ? 21.709 -7.316 -29.554 1.00 85.88 96 GLY A CA 1
ATOM 761 C C . GLY A 1 96 ? 21.733 -5.832 -29.928 1.00 85.88 96 GLY A C 1
ATOM 762 O O . GLY A 1 96 ? 20.730 -5.120 -29.900 1.00 85.88 96 GLY A O 1
ATOM 763 N N . GLY A 1 97 ? 22.926 -5.323 -30.256 1.00 85.44 97 GLY A N 1
ATOM 764 C CA . GLY A 1 97 ? 23.102 -3.921 -30.659 1.00 85.44 97 GLY A CA 1
ATOM 765 C C . GLY A 1 97 ? 22.832 -2.898 -29.546 1.00 85.44 97 GLY A C 1
ATOM 766 O O . GLY A 1 97 ? 22.587 -1.731 -29.842 1.00 85.44 97 GLY A O 1
ATOM 767 N N . GLY A 1 98 ? 22.868 -3.321 -28.277 1.00 83.88 98 GLY A N 1
ATOM 768 C CA . GLY A 1 98 ? 22.579 -2.465 -27.121 1.00 83.88 98 GLY A CA 1
ATOM 769 C C . GLY A 1 98 ? 21.085 -2.237 -26.868 1.00 83.88 98 GLY A C 1
ATOM 770 O O . GLY A 1 98 ? 20.733 -1.329 -26.114 1.00 83.88 98 GLY A O 1
ATOM 771 N N . VAL A 1 99 ? 20.215 -3.037 -27.491 1.00 86.50 99 VAL A N 1
ATOM 772 C CA . VAL A 1 99 ? 18.762 -3.004 -27.303 1.00 86.50 99 VAL A CA 1
ATOM 773 C C . VAL A 1 99 ? 18.336 -4.226 -26.500 1.00 86.50 99 VAL A C 1
ATOM 775 O O . VAL A 1 99 ? 18.737 -5.343 -26.804 1.00 86.50 99 VAL A O 1
ATOM 778 N N . ALA A 1 100 ? 17.486 -4.025 -25.499 1.00 89.75 100 ALA A N 1
ATOM 779 C CA . ALA A 1 100 ? 16.917 -5.108 -24.711 1.00 89.75 100 ALA A CA 1
ATOM 780 C C . ALA A 1 100 ? 15.422 -4.883 -24.481 1.00 89.75 100 ALA A C 1
ATOM 782 O O . ALA A 1 100 ? 14.967 -3.741 -24.363 1.00 89.75 100 ALA A O 1
ATOM 783 N N . THR A 1 101 ? 14.685 -5.981 -24.355 1.00 91.44 101 THR A N 1
ATOM 784 C CA . THR A 1 101 ? 13.306 -5.990 -23.857 1.00 91.44 101 THR A CA 1
ATOM 785 C C . THR A 1 101 ? 13.320 -6.359 -22.380 1.00 91.44 101 THR A C 1
ATOM 787 O O . THR A 1 101 ? 14.111 -7.199 -21.951 1.00 91.44 101 THR A O 1
ATOM 790 N N . SER A 1 102 ? 12.479 -5.706 -21.579 1.00 91.94 102 SER A N 1
ATOM 791 C CA . SER A 1 102 ? 12.291 -6.042 -20.166 1.00 91.94 102 SER A CA 1
ATOM 792 C C . SER A 1 102 ? 10.816 -6.273 -19.885 1.00 91.94 102 SER A C 1
ATOM 794 O O . SER A 1 102 ? 10.025 -5.340 -20.019 1.00 91.94 102 SER A O 1
ATOM 796 N N . ASP A 1 103 ? 10.483 -7.482 -19.449 1.00 93.38 103 ASP A N 1
ATOM 797 C CA . ASP A 1 103 ? 9.130 -7.859 -19.058 1.00 93.38 103 ASP A CA 1
ATOM 798 C C . ASP A 1 103 ? 9.019 -7.858 -17.537 1.00 93.38 103 ASP A C 1
ATOM 800 O O . ASP A 1 103 ? 9.872 -8.405 -16.835 1.00 93.38 103 ASP A O 1
ATOM 804 N N . PHE A 1 104 ? 7.959 -7.230 -17.035 1.00 93.94 104 PHE A N 1
ATOM 805 C CA . PHE A 1 104 ? 7.656 -7.131 -15.613 1.00 93.94 104 PHE A CA 1
ATOM 806 C C . PHE A 1 104 ? 6.304 -7.790 -15.368 1.00 93.94 104 PHE A C 1
ATOM 808 O O . PHE A 1 104 ? 5.283 -7.292 -15.849 1.00 93.94 104 PHE A O 1
ATOM 815 N N . VAL A 1 105 ? 6.296 -8.908 -14.646 1.00 93.94 105 VAL A N 1
ATOM 816 C CA . VAL A 1 105 ? 5.078 -9.685 -14.393 1.00 93.94 105 VAL A CA 1
ATOM 817 C C . VAL A 1 105 ? 4.798 -9.681 -12.901 1.00 93.94 105 VAL A C 1
ATOM 819 O O . VAL A 1 105 ? 5.592 -10.171 -12.105 1.00 93.94 105 VAL A O 1
ATOM 822 N N . PHE A 1 106 ? 3.656 -9.106 -12.533 1.00 93.25 106 PHE A N 1
ATOM 823 C CA . PHE A 1 106 ? 3.186 -9.036 -11.158 1.00 93.25 106 PHE A CA 1
ATOM 824 C C . PHE A 1 106 ? 1.955 -9.921 -11.000 1.00 93.25 106 PHE A C 1
ATOM 826 O O . PHE A 1 106 ? 0.858 -9.540 -11.409 1.00 93.25 106 PHE A O 1
ATOM 833 N N . GLU A 1 107 ? 2.137 -11.089 -10.393 1.00 91.56 107 GLU A N 1
ATOM 834 C CA . GLU A 1 107 ? 1.040 -11.979 -10.019 1.00 91.56 107 GLU A CA 1
ATOM 835 C C . GLU A 1 107 ? 0.658 -11.744 -8.558 1.00 91.56 107 GLU A C 1
ATOM 837 O O . GLU A 1 107 ? 1.510 -11.698 -7.671 1.00 91.56 107 GLU A O 1
ATOM 842 N N . PHE A 1 108 ? -0.633 -11.560 -8.301 1.00 91.06 108 PHE A N 1
ATOM 843 C CA . PHE A 1 108 ? -1.155 -11.327 -6.960 1.00 91.06 108 PHE A CA 1
ATOM 844 C C . PHE A 1 108 ? -2.585 -11.839 -6.852 1.00 91.06 108 PHE A C 1
ATOM 846 O O . PHE A 1 108 ? -3.338 -11.862 -7.827 1.00 91.06 108 PHE A O 1
ATOM 853 N N . ASP A 1 109 ? -2.963 -12.238 -5.640 1.00 90.00 109 ASP A N 1
ATOM 854 C CA . ASP A 1 109 ? -4.303 -12.732 -5.372 1.00 90.00 109 ASP A CA 1
ATOM 855 C C . ASP A 1 109 ? -5.304 -11.571 -5.269 1.00 90.00 109 ASP A C 1
ATOM 857 O O . ASP A 1 109 ? -5.183 -10.682 -4.419 1.00 90.00 109 ASP A O 1
ATOM 861 N N . TYR A 1 110 ? -6.302 -11.573 -6.152 1.00 90.50 110 TYR A N 1
ATOM 862 C CA . TYR A 1 110 ? -7.288 -10.505 -6.259 1.00 90.50 110 TYR A CA 1
ATOM 863 C C . TYR A 1 110 ? -8.682 -10.976 -5.837 1.00 90.50 110 TYR A C 1
ATOM 865 O O . TYR A 1 110 ? -9.521 -11.340 -6.658 1.00 90.50 110 TYR A O 1
ATOM 873 N N . GLN A 1 111 ? -8.939 -10.922 -4.530 1.00 90.12 111 GLN A N 1
ATOM 874 C CA . GLN A 1 111 ? -10.171 -11.403 -3.885 1.00 90.12 111 GLN A CA 1
ATOM 875 C C . GLN A 1 111 ? -11.221 -10.291 -3.680 1.00 90.12 111 GLN A C 1
ATOM 877 O O . GLN A 1 111 ? -11.867 -10.214 -2.631 1.00 90.12 111 GLN A O 1
ATOM 882 N N . TYR A 1 112 ? -11.361 -9.378 -4.645 1.00 91.94 112 TYR A N 1
ATOM 883 C CA . TYR A 1 112 ? -12.226 -8.197 -4.523 1.00 91.94 112 TYR A CA 1
ATOM 884 C C . TYR A 1 112 ? -13.231 -8.086 -5.667 1.00 91.94 112 TYR A C 1
ATOM 886 O O . TYR A 1 112 ? -12.958 -8.470 -6.800 1.00 91.94 112 TYR A O 1
ATOM 894 N N . ASP A 1 113 ? -14.391 -7.502 -5.366 1.00 88.94 113 ASP A N 1
ATOM 895 C CA . ASP A 1 113 ? -15.562 -7.529 -6.250 1.00 88.94 113 ASP A CA 1
ATOM 896 C C . ASP A 1 113 ? -15.581 -6.405 -7.303 1.00 88.94 113 ASP A C 1
ATOM 898 O O . ASP A 1 113 ? -16.517 -6.307 -8.096 1.00 88.94 113 ASP A O 1
ATOM 902 N N . GLY A 1 114 ? -14.601 -5.499 -7.302 1.00 85.94 114 GLY A N 1
ATOM 903 C CA . GLY A 1 114 ? -14.602 -4.336 -8.190 1.00 85.94 114 GLY A CA 1
ATOM 904 C C . GLY A 1 114 ? -13.206 -3.809 -8.477 1.00 85.94 114 GLY A C 1
ATOM 905 O O . GLY A 1 114 ? -12.306 -4.023 -7.681 1.00 85.94 114 GLY A O 1
ATOM 906 N N . PHE A 1 115 ? -13.050 -3.107 -9.601 1.00 87.19 115 PHE A N 1
ATOM 907 C CA . PHE A 1 115 ? -11.775 -2.560 -10.078 1.00 87.19 115 PHE A CA 1
ATOM 908 C C . PHE A 1 115 ? -11.189 -1.518 -9.100 1.00 87.19 115 PHE A C 1
ATOM 910 O O . PHE A 1 115 ? -11.959 -0.775 -8.478 1.00 87.19 115 PHE A O 1
ATOM 917 N N . PRO A 1 116 ? -9.851 -1.427 -8.944 1.00 88.69 116 PRO A N 1
ATOM 918 C CA . PRO A 1 116 ? -9.239 -0.415 -8.089 1.00 88.69 116 PRO A CA 1
ATOM 919 C C . PRO A 1 116 ? -9.596 1.000 -8.547 1.00 88.69 116 PRO A C 1
ATOM 921 O O . PRO A 1 116 ? -9.614 1.309 -9.734 1.00 88.69 116 PRO A O 1
ATOM 924 N N . SER A 1 117 ? -9.861 1.884 -7.586 1.00 86.75 117 SER A N 1
ATOM 925 C CA . SER A 1 117 ? -10.203 3.282 -7.871 1.00 86.75 117 SER A CA 1
ATOM 926 C C . SER A 1 117 ? -9.019 4.108 -8.377 1.00 86.75 117 SER A C 1
ATOM 928 O O . SER A 1 117 ? -9.225 5.173 -8.948 1.00 86.75 117 SER A O 1
ATOM 930 N N . GLU A 1 118 ? -7.793 3.654 -8.121 1.00 87.19 118 GLU A N 1
ATOM 931 C CA . GLU A 1 118 ? -6.553 4.322 -8.509 1.00 87.19 118 GLU A CA 1
ATOM 932 C C . GLU A 1 118 ? -5.471 3.271 -8.779 1.00 87.19 118 GLU A C 1
ATOM 934 O O . GLU A 1 118 ? -5.402 2.256 -8.084 1.00 87.19 118 GLU A O 1
ATOM 939 N N . LEU A 1 119 ? -4.630 3.529 -9.781 1.00 87.50 119 LEU A N 1
ATOM 940 C CA . LEU A 1 119 ? -3.445 2.741 -10.106 1.00 87.50 119 LEU A CA 1
ATOM 941 C C . LEU A 1 119 ? -2.263 3.694 -10.275 1.00 87.50 119 LEU A C 1
ATOM 943 O O . LEU A 1 119 ? -2.315 4.610 -11.094 1.00 87.50 119 LEU A O 1
ATOM 947 N N . GLY A 1 120 ? -1.208 3.475 -9.493 1.00 88.00 120 GLY A N 1
ATOM 948 C CA . GLY A 1 120 ? 0.038 4.230 -9.574 1.00 88.00 120 GLY A CA 1
ATOM 949 C C . GLY A 1 120 ? 1.172 3.322 -10.026 1.00 88.00 120 GLY A C 1
ATOM 950 O O . GLY A 1 120 ? 1.404 2.282 -9.414 1.00 88.00 120 GLY A O 1
ATOM 951 N N . VAL A 1 121 ? 1.885 3.715 -11.081 1.00 88.50 121 VAL A N 1
ATOM 952 C CA . VAL A 1 121 ? 3.058 2.984 -11.572 1.00 88.50 121 VAL A CA 1
ATOM 953 C C . VAL A 1 121 ? 4.279 3.887 -11.479 1.00 88.50 121 VAL A C 1
ATOM 955 O O . VAL A 1 121 ? 4.304 4.981 -12.043 1.00 88.50 121 VAL A O 1
ATOM 958 N N . PHE A 1 122 ? 5.297 3.419 -10.761 1.00 87.75 122 PHE A N 1
ATOM 959 C CA . PHE A 1 122 ? 6.552 4.134 -10.552 1.00 87.75 122 PHE A CA 1
ATOM 960 C C . PHE A 1 122 ? 7.669 3.398 -11.281 1.00 87.75 122 PHE A C 1
ATOM 962 O O . PHE A 1 122 ? 7.976 2.250 -10.967 1.00 87.75 122 PHE A O 1
ATOM 969 N N . LEU A 1 123 ? 8.272 4.058 -12.267 1.00 88.81 123 LEU A N 1
ATOM 970 C CA . LEU A 1 123 ? 9.278 3.458 -13.138 1.00 88.81 123 LEU A CA 1
ATOM 971 C C . LEU A 1 123 ? 10.640 4.087 -12.873 1.00 88.81 123 LEU A C 1
ATOM 973 O O . LEU A 1 123 ? 10.773 5.309 -12.800 1.00 88.81 123 LEU A O 1
ATOM 977 N N . LYS A 1 124 ? 11.666 3.241 -12.782 1.00 87.75 124 LYS A N 1
ATOM 978 C CA . LYS A 1 124 ? 13.068 3.656 -12.764 1.00 87.75 124 LYS A CA 1
ATOM 979 C C . LYS A 1 124 ? 13.756 3.072 -13.990 1.00 87.75 124 LYS A C 1
ATOM 981 O O . LYS A 1 124 ? 13.966 1.864 -14.061 1.00 87.75 124 LYS A O 1
ATOM 986 N N . ALA A 1 125 ? 14.092 3.927 -14.951 1.00 87.56 125 ALA A N 1
ATOM 987 C CA . ALA A 1 125 ? 14.787 3.529 -16.169 1.00 87.56 125 ALA A CA 1
ATOM 988 C C . ALA A 1 125 ? 16.266 3.932 -16.128 1.00 87.56 125 ALA A C 1
ATOM 990 O O . ALA A 1 125 ? 16.644 4.942 -15.538 1.00 87.56 125 ALA A O 1
ATOM 991 N N . THR A 1 126 ? 17.116 3.133 -16.767 1.00 85.31 126 THR A N 1
ATOM 992 C CA . THR A 1 126 ? 18.529 3.451 -17.001 1.00 85.31 126 THR A CA 1
ATOM 993 C C . THR A 1 126 ? 18.824 3.154 -18.462 1.00 85.31 126 THR A C 1
ATOM 995 O O . THR A 1 126 ? 18.647 2.023 -18.904 1.00 85.31 126 THR A O 1
ATOM 998 N N . PHE A 1 127 ? 19.211 4.178 -19.217 1.00 87.38 127 PHE A N 1
ATOM 999 C CA . PHE A 1 127 ? 19.455 4.100 -20.656 1.00 87.38 127 PHE A CA 1
ATOM 1000 C C . PHE A 1 127 ? 20.551 5.092 -21.057 1.00 87.38 127 PHE A C 1
ATOM 1002 O O . PHE A 1 127 ? 20.723 6.122 -20.407 1.00 87.38 127 PHE A O 1
ATOM 1009 N N . ALA A 1 128 ? 21.298 4.779 -22.119 1.00 82.31 128 ALA A N 1
ATOM 1010 C CA . ALA A 1 128 ? 22.391 5.630 -22.593 1.00 82.31 128 ALA A CA 1
ATOM 1011 C C . ALA A 1 128 ? 21.906 6.746 -23.534 1.00 82.31 128 ALA A C 1
ATOM 1013 O O . ALA A 1 128 ? 22.296 7.899 -23.383 1.00 82.31 128 ALA A O 1
ATOM 1014 N N . SER A 1 129 ? 21.053 6.411 -24.506 1.00 81.69 129 SER A N 1
ATOM 1015 C CA . SER A 1 129 ? 20.627 7.343 -25.562 1.00 81.69 129 SER A CA 1
ATOM 1016 C C . SER A 1 129 ? 19.148 7.202 -25.923 1.00 81.69 129 SER A C 1
ATOM 1018 O O . SER A 1 129 ? 18.434 8.201 -25.986 1.00 81.69 129 SER A O 1
ATOM 1020 N N . ALA A 1 130 ? 18.662 5.974 -26.118 1.00 85.44 130 ALA A N 1
ATOM 1021 C CA . ALA A 1 130 ? 17.266 5.702 -26.444 1.00 85.44 130 ALA A CA 1
ATOM 1022 C C . ALA A 1 130 ? 16.418 5.525 -25.176 1.00 85.44 130 ALA A C 1
ATOM 1024 O O . ALA A 1 130 ? 16.683 4.643 -24.360 1.00 85.44 130 ALA A O 1
ATOM 1025 N N . ARG A 1 131 ? 15.379 6.354 -25.024 1.00 88.88 131 ARG A N 1
ATOM 1026 C CA . ARG A 1 131 ? 14.409 6.228 -23.928 1.00 88.88 131 ARG A CA 1
ATOM 1027 C C . ARG A 1 131 ? 13.555 4.973 -24.113 1.00 88.88 131 ARG A C 1
ATOM 1029 O O . ARG A 1 131 ? 13.029 4.783 -25.211 1.00 88.88 131 ARG A O 1
ATOM 1036 N N . PRO A 1 132 ? 13.347 4.161 -23.065 1.00 90.94 132 PRO A N 1
ATOM 1037 C CA . PRO A 1 132 ? 12.461 3.016 -23.166 1.00 90.94 132 PRO A CA 1
ATOM 1038 C C . PRO A 1 132 ? 11.004 3.473 -23.294 1.00 90.94 132 PRO A C 1
ATOM 1040 O O . PRO A 1 132 ? 10.576 4.470 -22.698 1.00 90.94 132 PRO A O 1
ATOM 1043 N N . ASN A 1 133 ? 10.243 2.719 -24.079 1.00 92.62 133 ASN A N 1
ATOM 1044 C CA . ASN A 1 133 ? 8.790 2.786 -24.108 1.00 92.62 133 ASN A CA 1
ATOM 1045 C C . ASN A 1 133 ? 8.243 1.643 -23.248 1.00 92.62 133 ASN A C 1
ATOM 1047 O O . ASN A 1 133 ? 8.759 0.528 -23.306 1.00 92.62 133 ASN A O 1
ATOM 1051 N N . VAL A 1 134 ? 7.248 1.942 -22.422 1.00 94.06 134 VAL A N 1
ATOM 1052 C CA . VAL A 1 134 ? 6.606 0.985 -21.528 1.00 94.06 134 VAL A CA 1
ATOM 1053 C C . VAL A 1 134 ? 5.129 0.922 -21.881 1.00 94.06 134 VAL A C 1
ATOM 1055 O O . VAL A 1 134 ? 4.423 1.927 -21.791 1.00 94.06 134 VAL A O 1
ATOM 1058 N N . ALA A 1 135 ? 4.673 -0.277 -22.229 1.00 94.56 135 ALA A N 1
ATOM 1059 C CA . ALA A 1 135 ? 3.267 -0.614 -22.380 1.00 94.56 135 ALA A CA 1
ATOM 1060 C C . ALA A 1 135 ? 2.812 -1.425 -21.166 1.00 94.56 135 ALA A C 1
ATOM 1062 O O . ALA A 1 135 ? 3.512 -2.333 -20.717 1.00 94.56 135 ALA A O 1
ATOM 1063 N N . MET A 1 136 ? 1.644 -1.092 -20.623 1.00 94.88 136 MET A N 1
ATOM 1064 C CA . MET A 1 136 ? 1.114 -1.720 -19.416 1.00 94.88 136 MET A CA 1
ATOM 1065 C C . MET A 1 136 ? -0.271 -2.285 -19.685 1.00 94.88 136 MET A C 1
ATOM 1067 O O . MET A 1 136 ? -1.154 -1.585 -20.189 1.00 94.88 136 MET A O 1
ATOM 1071 N N . LYS A 1 137 ? -0.480 -3.532 -19.269 1.00 95.00 137 LYS A N 1
ATOM 1072 C CA . LYS A 1 137 ? -1.780 -4.195 -19.306 1.00 95.00 137 LYS A CA 1
ATOM 1073 C C . LYS A 1 137 ? -2.074 -4.891 -17.986 1.00 95.00 137 LYS A C 1
ATOM 1075 O O . LYS A 1 137 ? -1.167 -5.375 -17.316 1.00 95.00 137 LYS A O 1
ATOM 1080 N N . TRP A 1 138 ? -3.350 -4.940 -17.636 1.00 92.88 138 TRP A N 1
ATOM 1081 C CA . TRP A 1 138 ? -3.874 -5.715 -16.522 1.00 92.88 138 TRP A CA 1
ATOM 1082 C C . TRP A 1 138 ? -4.603 -6.936 -17.073 1.00 92.88 138 TRP A C 1
ATOM 1084 O O . TRP A 1 138 ? -5.447 -6.792 -17.956 1.00 92.88 138 TRP A O 1
ATOM 1094 N N . ILE A 1 139 ? -4.327 -8.114 -16.516 1.00 93.62 139 ILE A N 1
ATOM 1095 C CA . ILE A 1 139 ? -5.071 -9.343 -16.805 1.00 93.62 139 ILE A CA 1
ATOM 1096 C C . ILE A 1 139 ? -5.908 -9.675 -15.570 1.00 93.62 139 ILE A C 1
ATOM 1098 O O . ILE A 1 139 ? -5.373 -9.859 -14.478 1.00 93.62 139 ILE A O 1
ATOM 1102 N N . THR A 1 140 ? -7.231 -9.655 -15.703 1.00 90.56 140 THR A N 1
ATOM 1103 C CA . THR A 1 140 ? -8.140 -9.945 -14.587 1.00 90.56 140 THR A CA 1
ATOM 1104 C C . THR A 1 140 ? -8.249 -11.456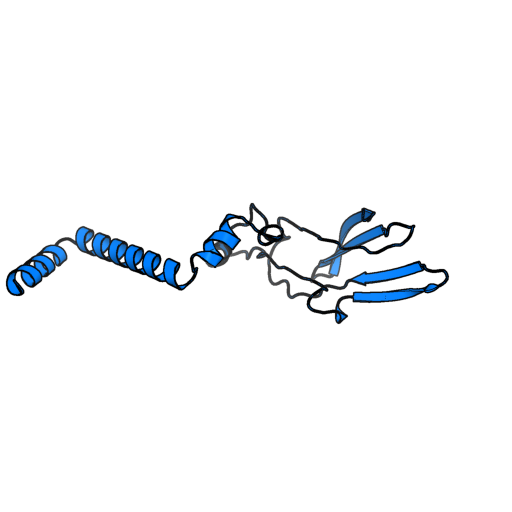 -14.336 1.00 90.56 140 THR A C 1
ATOM 1106 O O . THR A 1 140 ? -7.961 -12.244 -15.237 1.00 90.56 140 THR A O 1
ATOM 1109 N N . PRO A 1 141 ? -8.712 -11.898 -13.147 1.00 87.94 141 PRO A N 1
ATOM 1110 C CA . PRO A 1 141 ? -8.865 -13.328 -12.845 1.00 87.94 141 PRO A CA 1
ATOM 1111 C C . PRO A 1 141 ? -9.805 -14.088 -13.796 1.00 87.94 141 PRO A C 1
ATOM 1113 O O . PRO A 1 141 ? -9.669 -15.293 -13.972 1.00 87.94 141 PRO A O 1
ATOM 1116 N N . ASP A 1 142 ? -10.752 -13.390 -14.426 1.00 89.62 142 ASP A N 1
ATOM 1117 C CA . ASP A 1 142 ? -11.649 -13.924 -15.459 1.00 89.62 142 ASP A CA 1
ATOM 1118 C C . ASP A 1 142 ? -11.055 -13.858 -16.883 1.00 89.62 142 ASP A C 1
ATOM 1120 O O . ASP A 1 142 ? -11.753 -14.135 -17.856 1.00 89.62 142 ASP A O 1
ATOM 1124 N N . GLY A 1 143 ? -9.774 -13.498 -17.019 1.00 90.31 143 GLY A N 1
ATOM 1125 C CA . GLY A 1 143 ? -9.011 -13.535 -18.269 1.00 90.31 143 GLY A CA 1
ATOM 1126 C C . GLY A 1 143 ? -9.179 -12.320 -19.185 1.00 90.31 143 GLY A C 1
ATOM 1127 O O . GLY A 1 143 ? -8.665 -12.336 -20.303 1.00 90.31 143 GLY A O 1
ATOM 1128 N N . ARG A 1 144 ? -9.880 -11.260 -18.761 1.00 91.62 144 ARG A N 1
ATOM 1129 C CA . ARG A 1 144 ? -9.984 -10.030 -19.562 1.00 91.62 144 ARG A CA 1
ATOM 1130 C C . ARG A 1 144 ? -8.673 -9.256 -19.510 1.00 91.62 144 ARG A C 1
ATOM 1132 O O . ARG A 1 144 ? -8.074 -9.092 -18.449 1.00 91.62 144 ARG A O 1
ATOM 1139 N N . GLU A 1 145 ? -8.277 -8.713 -20.654 1.00 94.75 145 GLU A N 1
ATOM 1140 C CA . GLU A 1 145 ? -7.142 -7.800 -20.749 1.00 94.75 145 GLU A CA 1
ATOM 1141 C C . GLU A 1 145 ? -7.630 -6.348 -20.771 1.00 94.75 145 GLU A C 1
ATOM 1143 O O . GLU A 1 145 ? -8.493 -5.973 -21.568 1.00 94.75 145 GLU A O 1
ATOM 1148 N N . ILE A 1 146 ? -7.074 -5.524 -19.887 1.00 92.19 146 ILE A N 1
ATOM 1149 C CA . ILE A 1 146 ? -7.351 -4.090 -19.798 1.00 92.19 146 ILE A CA 1
ATOM 1150 C C . ILE A 1 146 ? -6.045 -3.352 -20.082 1.00 92.19 146 ILE A C 1
ATOM 1152 O O . ILE A 1 146 ? -5.094 -3.447 -19.304 1.00 92.19 146 ILE A O 1
ATOM 1156 N N . GLN A 1 147 ? -5.994 -2.596 -21.179 1.00 93.75 147 GLN A N 1
ATOM 1157 C CA . GLN A 1 147 ? -4.840 -1.754 -21.483 1.00 93.75 147 GLN A CA 1
ATOM 1158 C C . GLN A 1 147 ? -4.811 -0.566 -20.516 1.00 93.75 147 GLN A C 1
ATOM 1160 O O . GLN A 1 147 ? -5.743 0.237 -20.483 1.00 93.75 147 GLN A O 1
ATOM 1165 N N . LEU A 1 148 ? -3.746 -0.454 -19.723 1.00 91.25 148 LEU A N 1
ATOM 1166 C CA . LEU A 1 148 ? -3.579 0.631 -18.751 1.00 91.25 148 LEU A CA 1
ATOM 1167 C C . LEU A 1 148 ? -2.934 1.869 -19.384 1.00 91.25 148 LEU A C 1
ATOM 1169 O O . LEU A 1 148 ? -3.144 2.985 -18.915 1.00 91.25 148 LEU A O 1
ATOM 1173 N N . GLY A 1 149 ? -2.176 1.673 -20.463 1.00 90.62 149 GLY A N 1
ATOM 1174 C CA . GLY A 1 149 ? -1.615 2.748 -21.271 1.00 90.62 149 GLY A CA 1
ATOM 1175 C C . GLY A 1 149 ? -0.204 2.450 -21.754 1.00 90.62 149 GLY A C 1
ATOM 1176 O O . GLY A 1 149 ? 0.377 1.405 -21.455 1.00 90.62 149 GLY A O 1
ATOM 1177 N N . GLU A 1 150 ? 0.336 3.403 -22.502 1.00 92.62 150 GLU A N 1
ATOM 1178 C CA . GLU A 1 150 ? 1.703 3.389 -23.010 1.00 92.62 150 GLU A CA 1
ATOM 1179 C C . GLU A 1 150 ? 2.366 4.723 -22.687 1.00 92.62 150 GLU A C 1
ATOM 1181 O O . GLU A 1 150 ? 1.742 5.784 -22.795 1.00 92.62 150 GLU A O 1
ATOM 1186 N N . LEU A 1 151 ? 3.629 4.686 -22.273 1.00 92.06 151 LEU A N 1
ATOM 1187 C CA . LEU A 1 151 ? 4.387 5.895 -21.980 1.00 92.06 151 LEU A CA 1
ATOM 1188 C C . LEU A 1 151 ? 5.876 5.705 -22.261 1.00 92.06 151 LEU A C 1
ATOM 1190 O O . LEU A 1 151 ? 6.445 4.635 -22.064 1.00 92.06 151 LEU A O 1
ATOM 1194 N N . SER A 1 152 ? 6.532 6.783 -22.680 1.00 89.06 152 SER A N 1
ATOM 1195 C CA . SER A 1 152 ? 7.990 6.830 -22.763 1.00 89.06 152 SER A CA 1
ATOM 1196 C C . SER A 1 152 ? 8.557 7.322 -21.436 1.00 89.06 152 SER A C 1
ATOM 1198 O O . SER A 1 152 ? 8.181 8.399 -20.959 1.00 89.06 152 SER A O 1
ATOM 1200 N N . VAL A 1 153 ? 9.445 6.531 -20.831 1.00 86.69 153 VAL A N 1
ATOM 1201 C CA . VAL A 1 153 ? 10.064 6.883 -19.548 1.00 86.69 153 VAL A CA 1
ATOM 1202 C C . VAL A 1 153 ? 11.062 8.014 -19.775 1.00 86.69 153 VAL A C 1
ATOM 1204 O O . VAL A 1 153 ? 11.839 7.988 -20.733 1.00 86.69 153 VAL A O 1
ATOM 1207 N N . ARG A 1 154 ? 11.000 9.035 -18.920 1.00 75.19 154 ARG A N 1
ATOM 1208 C CA . ARG A 1 154 ? 11.857 10.220 -19.003 1.00 75.19 154 ARG A CA 1
ATOM 1209 C C . ARG A 1 154 ? 13.100 10.092 -18.148 1.00 75.19 154 ARG A C 1
ATOM 1211 O O . ARG A 1 154 ? 12.994 9.498 -17.055 1.00 75.19 154 ARG A O 1
#